Protein AF-A0A973ULF0-F1 (afdb_monomer_lite)

Structure (mmCIF, N/CA/C/O backbone):
data_AF-A0A973ULF0-F1
#
_entry.id   AF-A0A973ULF0-F1
#
loop_
_atom_site.group_PDB
_atom_site.id
_atom_site.type_symbol
_atom_site.label_atom_id
_atom_site.label_alt_id
_atom_site.label_comp_id
_atom_site.label_asym_id
_atom_site.label_entity_id
_atom_site.label_seq_id
_atom_site.pdbx_PDB_ins_code
_atom_site.Cartn_x
_atom_site.Cartn_y
_atom_site.Cartn_z
_atom_site.occupancy
_atom_site.B_iso_or_equiv
_atom_site.auth_seq_id
_atom_site.auth_comp_id
_atom_site.auth_asym_id
_atom_site.auth_atom_id
_atom_site.pdbx_PDB_model_num
ATOM 1 N N . MET A 1 1 ? 2.612 7.187 -10.525 1.00 82.06 1 MET A N 1
ATOM 2 C CA . MET A 1 1 ? 1.194 7.496 -10.672 1.00 82.06 1 MET A CA 1
ATOM 3 C C . MET A 1 1 ? 0.354 6.441 -9.969 1.00 82.06 1 MET A C 1
ATOM 5 O O . MET A 1 1 ? 0.691 5.256 -10.008 1.00 82.06 1 MET A O 1
ATOM 9 N N . ILE A 1 2 ? -0.745 6.860 -9.343 1.00 83.50 2 ILE A N 1
ATOM 10 C CA . ILE A 1 2 ? -1.805 5.938 -8.912 1.00 83.50 2 ILE A CA 1
ATOM 11 C C . ILE A 1 2 ? -2.524 5.431 -10.168 1.00 83.50 2 ILE A C 1
ATOM 13 O O . ILE A 1 2 ? -3.095 6.223 -10.914 1.00 83.50 2 ILE A O 1
ATOM 17 N N . VAL A 1 3 ? -2.454 4.125 -10.428 1.00 87.88 3 VAL A N 1
ATOM 18 C CA . VAL A 1 3 ? -3.041 3.495 -11.629 1.00 87.88 3 VAL A CA 1
ATOM 19 C C . VAL A 1 3 ? -4.362 2.791 -11.359 1.00 87.88 3 VAL A C 1
ATOM 21 O O . VAL A 1 3 ? -5.132 2.580 -12.290 1.00 87.88 3 VAL A O 1
ATOM 24 N N . ASP A 1 4 ? -4.629 2.430 -10.105 1.00 89.25 4 ASP A N 1
ATOM 25 C CA . ASP A 1 4 ? -5.895 1.828 -9.697 1.00 89.25 4 ASP A CA 1
ATOM 26 C C . ASP A 1 4 ? -6.187 2.167 -8.234 1.00 89.25 4 ASP A C 1
ATOM 28 O O . ASP A 1 4 ? -5.273 2.235 -7.410 1.00 89.25 4 ASP A O 1
ATOM 32 N N . CYS A 1 5 ? -7.460 2.363 -7.915 1.00 91.06 5 CYS A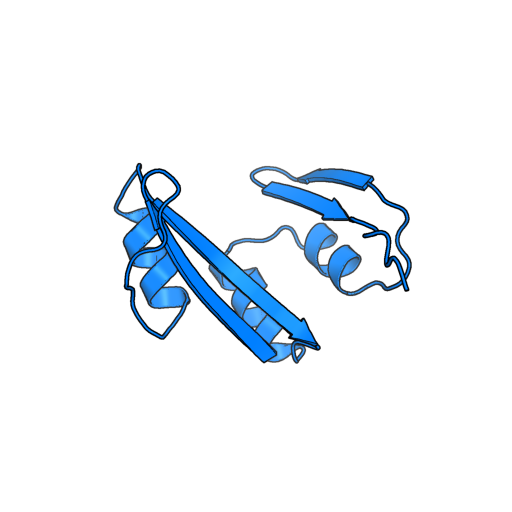 N 1
ATOM 33 C CA . CYS A 1 5 ? -7.956 2.487 -6.550 1.00 91.06 5 CYS A CA 1
ATOM 34 C C . CYS A 1 5 ? -9.367 1.910 -6.510 1.00 91.06 5 CYS A C 1
ATOM 36 O O . CYS A 1 5 ? -10.228 2.305 -7.303 1.00 91.06 5 CYS A O 1
ATOM 38 N N . ALA A 1 6 ? -9.607 0.948 -5.623 1.00 91.88 6 ALA A N 1
ATOM 39 C CA . ALA A 1 6 ? -10.923 0.346 -5.487 1.00 91.88 6 ALA A CA 1
ATOM 40 C C . ALA A 1 6 ? -11.179 -0.199 -4.088 1.00 91.88 6 ALA A C 1
ATOM 42 O O . ALA A 1 6 ? -10.268 -0.681 -3.418 1.00 91.88 6 ALA A O 1
ATOM 43 N N . ILE A 1 7 ? -12.449 -0.182 -3.694 1.00 93.75 7 ILE A N 1
ATOM 44 C CA . ILE A 1 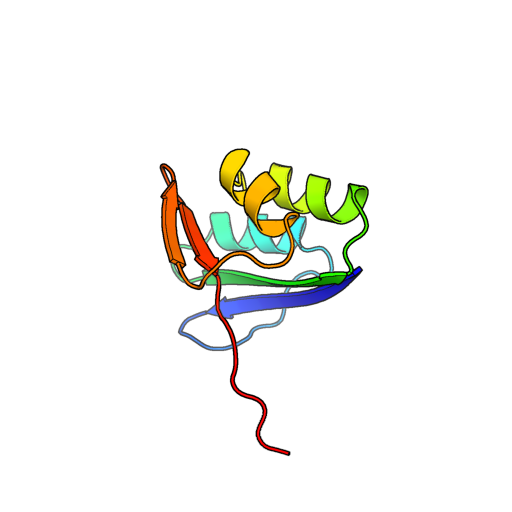7 ? -12.920 -0.847 -2.484 1.00 93.75 7 ILE A CA 1
ATOM 45 C C . ILE A 1 7 ? -13.288 -2.288 -2.839 1.00 93.75 7 ILE A C 1
ATOM 47 O O . ILE A 1 7 ? -13.912 -2.548 -3.871 1.00 93.75 7 ILE A O 1
ATOM 51 N N . TYR A 1 8 ? -12.905 -3.223 -1.980 1.00 93.50 8 TYR A N 1
ATOM 52 C CA . TYR A 1 8 ? -13.295 -4.622 -2.052 1.00 93.50 8 TYR A CA 1
ATOM 53 C C . TYR A 1 8 ? -14.104 -5.004 -0.821 1.00 93.50 8 TYR A C 1
ATOM 55 O O . TYR A 1 8 ? -13.713 -4.687 0.300 1.00 93.50 8 TYR A O 1
ATOM 63 N N . ARG A 1 9 ? -15.208 -5.721 -1.046 1.00 92.56 9 ARG A N 1
ATOM 64 C CA . ARG A 1 9 ? -16.095 -6.280 -0.015 1.00 92.56 9 ARG A CA 1
ATOM 65 C C . ARG A 1 9 ? -16.412 -7.719 -0.344 1.00 92.56 9 ARG A C 1
ATOM 67 O O . ARG A 1 9 ? -16.784 -8.008 -1.483 1.00 92.56 9 ARG A O 1
ATOM 74 N N . ASP A 1 10 ? -16.220 -8.625 0.608 1.00 89.94 10 ASP A N 1
ATOM 75 C CA . ASP A 1 10 ? -16.393 -10.070 0.389 1.00 89.94 10 ASP A CA 1
ATOM 76 C C . ASP A 1 10 ? -15.695 -10.573 -0.895 1.00 89.94 10 ASP A C 1
ATOM 78 O O . ASP A 1 10 ? -16.242 -11.357 -1.678 1.00 89.94 10 ASP A O 1
ATOM 82 N N . GLY A 1 11 ? -14.495 -10.048 -1.170 1.00 89.56 11 GLY A N 1
ATOM 83 C CA . GLY A 1 11 ? -13.704 -10.375 -2.361 1.00 89.56 11 GLY A CA 1
ATOM 84 C C . GLY A 1 11 ? -14.218 -9.790 -3.685 1.00 89.56 11 GLY A C 1
ATOM 85 O O . GLY A 1 11 ? -13.666 -10.108 -4.738 1.00 89.56 11 GLY A O 1
ATOM 86 N N . ARG A 1 12 ? -15.247 -8.936 -3.675 1.00 92.94 12 ARG A N 1
ATOM 87 C CA . ARG A 1 12 ? -15.783 -8.267 -4.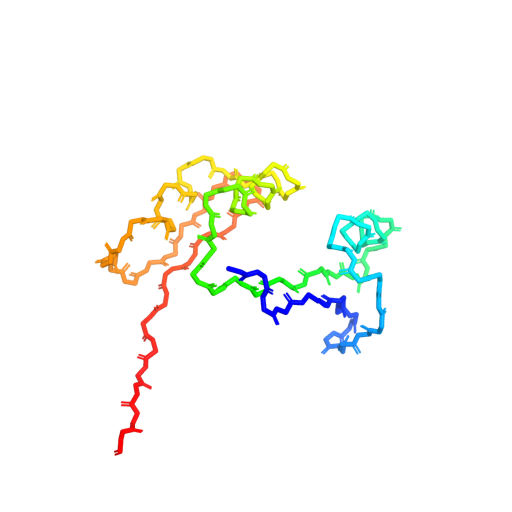870 1.00 92.94 12 ARG A CA 1
ATOM 88 C C . ARG A 1 12 ? -15.407 -6.795 -4.893 1.00 92.94 12 ARG A C 1
ATOM 90 O O . ARG A 1 12 ? -15.582 -6.095 -3.902 1.00 92.94 12 ARG A O 1
ATOM 97 N N . ARG A 1 13 ? -14.953 -6.326 -6.055 1.00 93.00 13 ARG A N 1
ATOM 98 C CA . ARG A 1 13 ? -14.721 -4.905 -6.321 1.00 93.00 13 ARG A CA 1
ATOM 99 C C . ARG A 1 13 ? -16.056 -4.157 -6.308 1.00 93.00 13 ARG A C 1
ATOM 101 O O . ARG A 1 13 ? -16.989 -4.569 -6.998 1.00 93.00 13 ARG A O 1
ATOM 108 N N . THR A 1 14 ? -16.137 -3.066 -5.557 1.00 90.44 14 THR A N 1
ATOM 109 C CA . THR A 1 14 ? -17.301 -2.174 -5.509 1.00 90.44 14 THR A CA 1
ATOM 110 C C . THR A 1 14 ? -16.940 -0.788 -6.025 1.00 90.44 14 THR A C 1
ATOM 112 O O . THR A 1 14 ? -15.767 -0.418 -6.091 1.00 90.44 14 THR A O 1
ATOM 115 N N . GLU A 1 15 ? -17.955 -0.006 -6.387 1.00 81.81 15 GLU A N 1
ATOM 116 C CA . GLU A 1 15 ? -17.758 1.424 -6.615 1.00 81.81 15 GLU A CA 1
ATOM 117 C C . GLU A 1 15 ? -17.374 2.114 -5.300 1.00 81.81 15 GLU A C 1
ATOM 119 O O . GLU A 1 15 ? -17.765 1.689 -4.209 1.00 81.81 15 GLU A O 1
ATOM 124 N N . GLY A 1 16 ? -16.570 3.164 -5.414 1.00 80.25 16 GLY A N 1
ATOM 125 C CA . GLY A 1 16 ? -16.086 3.957 -4.297 1.00 80.25 16 GLY A CA 1
ATOM 126 C C . GLY A 1 16 ? -15.686 5.353 -4.770 1.00 80.25 16 GLY A C 1
ATOM 127 O O . GLY A 1 16 ? -15.715 5.622 -5.976 1.00 80.25 16 GLY A O 1
ATOM 128 N N . PRO A 1 17 ? -15.339 6.250 -3.837 1.00 83.69 17 PRO A N 1
ATOM 129 C CA . PRO A 1 17 ? -14.843 7.575 -4.170 1.00 83.69 17 PRO A CA 1
ATOM 130 C C . PRO A 1 17 ? -13.635 7.506 -5.116 1.00 83.69 17 PRO A C 1
ATOM 132 O O . PRO A 1 17 ? -12.847 6.560 -5.042 1.00 83.69 17 PRO A O 1
ATOM 135 N N . PRO A 1 18 ? -13.471 8.503 -6.003 1.00 79.19 18 PRO A N 1
ATOM 136 C CA . PRO A 1 18 ? -12.324 8.562 -6.901 1.00 79.19 18 PRO A CA 1
ATOM 137 C C . PRO A 1 18 ? -11.021 8.901 -6.162 1.00 79.19 18 PRO A C 1
ATOM 139 O O . PRO A 1 18 ? -9.948 8.540 -6.639 1.00 79.19 18 PRO A O 1
ATOM 142 N N . ASP A 1 19 ? -11.107 9.596 -5.023 1.00 87.88 19 ASP A N 1
ATOM 143 C CA . ASP A 1 19 ? -9.966 9.845 -4.147 1.00 87.88 19 ASP A CA 1
ATOM 144 C C . ASP A 1 19 ? -9.789 8.680 -3.166 1.00 87.88 19 ASP A C 1
ATOM 146 O O . ASP A 1 19 ? -10.744 8.170 -2.575 1.00 87.88 19 ASP A O 1
ATOM 150 N N . PHE A 1 20 ? -8.547 8.229 -3.019 1.00 88.94 20 PHE A N 1
ATOM 151 C CA . PHE A 1 20 ? -8.252 7.057 -2.209 1.00 88.94 20 PHE A CA 1
ATOM 152 C C . PHE A 1 20 ? -8.314 7.333 -0.703 1.00 88.94 20 PHE A C 1
ATOM 154 O O . PHE A 1 20 ? -8.553 6.389 0.049 1.00 88.94 20 PHE A O 1
ATOM 161 N N . SER A 1 21 ? -8.111 8.580 -0.258 1.00 90.25 21 SER A N 1
ATOM 162 C CA . SER A 1 21 ? -8.241 8.953 1.154 1.00 90.25 21 SER A CA 1
ATOM 163 C C . SER A 1 21 ? -9.708 8.820 1.572 1.00 90.25 21 SER A C 1
ATOM 165 O O . SER A 1 21 ? -10.010 8.145 2.554 1.00 90.25 21 SER A O 1
ATOM 167 N N . ASP A 1 22 ? -10.636 9.316 0.743 1.00 91.44 22 ASP A N 1
ATOM 168 C CA . ASP A 1 22 ? -12.080 9.135 0.959 1.00 91.44 22 ASP A CA 1
ATOM 169 C C . ASP A 1 22 ? -12.474 7.644 0.970 1.00 91.44 22 ASP A C 1
ATOM 171 O O . ASP A 1 22 ? -13.282 7.196 1.789 1.00 91.44 22 ASP A O 1
ATOM 175 N N . ALA A 1 23 ? -11.904 6.843 0.060 1.00 91.62 23 ALA A N 1
ATOM 176 C CA . ALA A 1 23 ? -12.149 5.402 0.018 1.00 91.62 23 ALA A CA 1
ATOM 177 C C . ALA A 1 23 ? -11.627 4.682 1.275 1.00 91.62 23 ALA A C 1
ATOM 179 O O . ALA A 1 23 ? -12.283 3.759 1.773 1.00 91.62 23 ALA A O 1
ATOM 180 N N . LEU A 1 24 ? -10.468 5.103 1.790 1.00 91.38 24 LEU A N 1
ATOM 181 C CA . LEU A 1 24 ? -9.855 4.560 2.999 1.00 91.38 24 LEU A CA 1
ATOM 182 C C . LEU A 1 24 ? -10.705 4.869 4.230 1.00 91.38 24 LEU A C 1
ATOM 184 O O . LEU A 1 24 ? -11.000 3.960 5.008 1.00 91.38 24 LEU A O 1
ATOM 188 N N . ASP A 1 25 ? -11.173 6.107 4.363 1.00 91.62 25 ASP A N 1
ATOM 189 C CA . ASP A 1 25 ? -12.050 6.516 5.460 1.00 91.62 25 ASP A CA 1
ATOM 190 C C . ASP A 1 25 ? -13.385 5.765 5.442 1.00 91.62 25 ASP A C 1
ATOM 192 O O . ASP A 1 25 ? -13.855 5.311 6.487 1.00 91.62 25 ASP A O 1
ATOM 196 N N . LEU A 1 26 ? -13.969 5.524 4.263 1.00 89.50 26 LEU A N 1
ATOM 197 C CA . LEU A 1 26 ? -15.173 4.693 4.146 1.00 89.50 26 LEU A CA 1
ATOM 198 C C . LEU A 1 26 ? -14.956 3.242 4.589 1.00 89.50 26 LEU A C 1
ATOM 200 O O . LEU A 1 26 ? -15.882 2.644 5.147 1.00 89.50 26 LEU A O 1
ATOM 204 N N . CYS A 1 27 ? -13.776 2.672 4.327 1.00 90.38 27 CYS A N 1
ATOM 205 C CA . CYS A 1 27 ? -13.436 1.317 4.767 1.00 90.38 27 CYS A CA 1
ATOM 206 C C . CYS A 1 27 ? -13.152 1.266 6.270 1.00 90.38 27 CYS A C 1
ATOM 208 O O . CYS A 1 27 ? -13.568 0.323 6.925 1.00 90.38 27 CYS A O 1
ATOM 210 N N . ARG A 1 28 ? -12.538 2.302 6.857 1.00 89.69 28 ARG A N 1
ATOM 211 C CA . ARG A 1 28 ? -12.320 2.388 8.316 1.00 89.69 28 ARG A CA 1
ATOM 212 C C . ARG A 1 28 ? -13.619 2.354 9.129 1.00 89.69 28 ARG A C 1
ATOM 214 O O . ARG A 1 28 ? -13.592 2.002 10.302 1.00 89.69 28 ARG A O 1
ATOM 221 N N . LEU A 1 29 ? -14.746 2.727 8.521 1.00 89.38 29 LEU A N 1
ATOM 222 C CA . LEU A 1 29 ? -16.071 2.687 9.149 1.00 89.38 29 LEU A CA 1
ATOM 223 C C . LEU A 1 29 ? -16.762 1.314 9.052 1.00 89.38 29 LEU A C 1
ATOM 225 O O . LEU A 1 29 ? -17.863 1.167 9.583 1.00 89.38 29 LEU A O 1
ATOM 229 N N . GLN A 1 30 ? -16.194 0.350 8.319 1.00 86.00 30 GLN A N 1
ATOM 230 C CA . GLN A 1 30 ? -16.873 -0.887 7.928 1.00 86.00 30 GLN A CA 1
ATOM 231 C C . GLN A 1 30 ? -15.925 -2.087 8.006 1.00 86.00 30 GLN A C 1
ATOM 233 O O . GLN A 1 30 ? -14.938 -2.158 7.283 1.00 86.00 30 GLN A O 1
ATOM 238 N N . ASP A 1 31 ? -16.256 -3.067 8.844 1.00 84.44 31 ASP A N 1
ATOM 239 C CA . ASP A 1 31 ? -15.364 -4.200 9.136 1.00 84.44 31 ASP A CA 1
ATOM 240 C C . ASP A 1 31 ? -15.244 -5.229 7.987 1.00 84.44 31 ASP A C 1
ATOM 242 O O . ASP A 1 31 ? -14.427 -6.146 8.053 1.00 84.44 31 ASP A O 1
ATOM 246 N N . ASP A 1 32 ? -16.057 -5.106 6.932 1.00 89.56 32 ASP A N 1
ATOM 247 C CA . ASP A 1 32 ? -16.158 -6.038 5.799 1.00 89.56 32 ASP A CA 1
ATOM 248 C C . ASP A 1 32 ? -15.498 -5.522 4.504 1.00 89.56 32 ASP A C 1
ATOM 250 O O . ASP A 1 32 ? -15.705 -6.094 3.427 1.00 89.56 32 ASP A O 1
ATOM 254 N N . ALA A 1 33 ? -14.717 -4.439 4.583 1.00 92.06 33 ALA A N 1
ATOM 255 C CA . ALA A 1 33 ? -14.168 -3.753 3.417 1.00 92.06 33 ALA A CA 1
ATOM 256 C C . ALA A 1 33 ? -12.668 -3.442 3.529 1.00 92.06 33 ALA A C 1
ATOM 258 O O . ALA A 1 33 ? -12.149 -3.152 4.604 1.00 92.06 33 ALA A O 1
ATOM 259 N N . PHE A 1 34 ? -11.974 -3.426 2.389 1.00 91.81 34 PHE A N 1
ATOM 260 C CA . PHE A 1 34 ? -10.614 -2.889 2.289 1.00 91.81 34 PHE A CA 1
ATOM 261 C C . PHE A 1 34 ? -10.409 -2.108 0.989 1.00 91.81 34 PHE A C 1
ATOM 263 O O . PHE A 1 34 ? -11.082 -2.357 -0.014 1.00 91.81 34 PHE A O 1
ATOM 270 N N . VAL A 1 35 ? -9.447 -1.184 0.990 1.00 92.88 35 VAL A N 1
ATOM 271 C CA . VAL A 1 35 ? -9.010 -0.470 -0.217 1.00 92.88 35 VAL A CA 1
ATOM 272 C C . VAL A 1 35 ? -7.810 -1.179 -0.828 1.00 92.88 35 VAL A C 1
ATOM 274 O O . VAL A 1 35 ? -6.850 -1.509 -0.134 1.00 92.88 35 VAL A O 1
ATOM 277 N N . TRP A 1 36 ? -7.844 -1.373 -2.141 1.00 91.81 36 TRP A N 1
ATOM 278 C CA . TRP A 1 36 ? -6.700 -1.800 -2.936 1.00 91.81 36 TRP A CA 1
ATOM 279 C C . TRP A 1 36 ? -6.207 -0.634 -3.791 1.00 91.81 36 TRP A C 1
ATOM 281 O O . TRP A 1 36 ? -6.965 -0.111 -4.612 1.00 91.81 36 TRP A O 1
ATOM 291 N N . ILE A 1 37 ? -4.937 -0.256 -3.629 1.00 91.38 37 ILE A N 1
ATOM 292 C CA . ILE A 1 37 ? -4.286 0.796 -4.421 1.00 91.38 37 ILE A CA 1
ATOM 293 C C . ILE A 1 37 ? -3.173 0.191 -5.271 1.00 91.38 37 ILE A C 1
ATOM 295 O O . ILE A 1 37 ? -2.312 -0.536 -4.777 1.00 91.38 37 ILE A O 1
ATOM 299 N N . GLY A 1 38 ? -3.177 0.527 -6.559 1.00 90.75 38 GLY A N 1
ATOM 300 C CA . GLY A 1 38 ? -2.096 0.242 -7.491 1.00 90.75 38 GLY A CA 1
ATOM 301 C C . GLY A 1 38 ? -1.231 1.478 -7.719 1.00 90.75 38 GLY A C 1
ATOM 302 O O . GLY A 1 38 ? -1.723 2.503 -8.192 1.00 90.75 38 GLY A O 1
ATOM 303 N N . LEU A 1 39 ? 0.067 1.364 -7.441 1.00 89.56 39 LEU A N 1
ATOM 304 C CA . LEU A 1 39 ? 1.068 2.383 -7.754 1.00 89.56 39 LEU A CA 1
ATOM 305 C C . LEU A 1 39 ? 1.978 1.881 -8.875 1.00 89.56 39 LEU A C 1
ATOM 307 O O . LEU A 1 39 ? 2.557 0.801 -8.771 1.00 89.56 39 LEU A O 1
ATOM 311 N N . TYR A 1 40 ? 2.131 2.676 -9.930 1.00 89.81 40 TYR A N 1
ATOM 312 C CA . TYR A 1 40 ? 3.088 2.417 -11.003 1.00 89.81 40 TYR A CA 1
ATOM 313 C C . TYR A 1 40 ? 3.940 3.657 -11.220 1.00 89.81 40 TYR A C 1
ATOM 315 O O . TYR A 1 40 ? 3.396 4.726 -11.497 1.00 89.81 40 TYR A O 1
ATOM 323 N N . GLU A 1 41 ? 5.253 3.524 -11.032 1.00 87.06 41 GLU A N 1
ATOM 324 C CA . GLU A 1 41 ? 6.210 4.640 -11.078 1.00 87.06 41 GLU A CA 1
ATOM 325 C C . GLU A 1 41 ? 5.670 5.899 -10.348 1.00 87.06 41 GLU A C 1
ATOM 327 O O . GLU A 1 41 ? 5.456 6.948 -10.965 1.00 87.06 41 GLU A O 1
ATOM 332 N N . PRO A 1 42 ? 5.297 5.793 -9.051 1.00 86.81 42 PRO A N 1
ATOM 333 C CA . PRO A 1 42 ? 4.836 6.929 -8.254 1.00 86.81 42 PRO A CA 1
ATOM 334 C C . PRO A 1 42 ? 5.893 8.019 -8.169 1.00 86.81 42 PRO A C 1
ATOM 336 O O . PRO A 1 42 ? 7.081 7.750 -8.011 1.00 86.81 42 PRO A O 1
ATOM 339 N N . THR A 1 43 ? 5.435 9.265 -8.260 1.00 87.44 43 THR A N 1
ATOM 340 C CA . THR A 1 43 ? 6.251 10.394 -7.815 1.00 87.44 43 THR A CA 1
ATOM 341 C C . THR A 1 43 ? 6.448 10.292 -6.304 1.00 87.44 43 THR A C 1
ATOM 343 O O . THR A 1 43 ? 5.596 9.745 -5.604 1.00 87.44 43 THR A O 1
ATOM 346 N N . GLU A 1 44 ? 7.539 10.862 -5.792 1.00 84.81 44 GLU A N 1
ATOM 347 C CA . GLU A 1 44 ? 7.829 10.906 -4.350 1.00 84.81 44 GLU A CA 1
ATOM 348 C C . GLU A 1 44 ? 6.626 11.438 -3.554 1.00 84.81 44 GLU A C 1
ATOM 350 O O . GLU A 1 44 ? 6.149 10.782 -2.641 1.00 84.81 44 GLU A O 1
ATOM 355 N N . LYS A 1 45 ? 6.006 12.529 -4.025 1.00 87.38 45 LYS A N 1
ATOM 356 C CA . LYS A 1 45 ? 4.812 13.118 -3.398 1.00 87.38 45 LYS A CA 1
ATOM 357 C C . LYS A 1 45 ? 3.598 12.186 -3.346 1.00 87.38 45 LYS A C 1
ATOM 359 O O . LYS A 1 45 ? 2.851 12.214 -2.375 1.00 87.38 45 LYS A O 1
ATOM 364 N N . GLU A 1 46 ? 3.349 11.414 -4.405 1.00 86.56 46 GLU A N 1
ATOM 365 C CA . GLU A 1 46 ? 2.248 10.439 -4.414 1.00 86.56 46 GLU A CA 1
ATOM 366 C C . GLU A 1 46 ? 2.525 9.307 -3.423 1.00 86.56 46 GLU A C 1
ATOM 368 O O . GLU A 1 46 ? 1.617 8.874 -2.715 1.00 86.56 46 GLU A O 1
ATOM 373 N N . PHE A 1 47 ? 3.775 8.842 -3.370 1.00 87.62 47 PHE A N 1
ATOM 374 C CA . PHE A 1 47 ? 4.192 7.779 -2.464 1.00 87.62 47 PHE A CA 1
ATOM 375 C C . PHE A 1 47 ? 4.144 8.225 -0.997 1.00 87.62 47 PHE A C 1
ATOM 377 O O . PHE A 1 47 ? 3.660 7.478 -0.145 1.00 87.62 47 PHE A O 1
ATOM 384 N N . ASP A 1 48 ? 4.572 9.457 -0.712 1.00 88.38 48 ASP A N 1
ATOM 385 C CA . ASP A 1 48 ? 4.507 10.072 0.616 1.00 88.38 48 ASP A CA 1
ATOM 386 C C . ASP A 1 48 ? 3.059 10.188 1.098 1.00 88.38 48 ASP A C 1
ATOM 388 O O . ASP A 1 48 ? 2.754 9.782 2.219 1.00 88.38 48 ASP A O 1
ATOM 392 N N . LYS A 1 49 ? 2.142 10.648 0.230 1.00 89.31 49 LYS A N 1
ATOM 393 C CA . LYS A 1 49 ? 0.712 10.728 0.569 1.00 89.31 49 LYS A CA 1
ATOM 394 C C . LYS A 1 49 ? 0.158 9.350 0.947 1.00 89.31 49 LYS A C 1
ATOM 396 O O . LYS A 1 49 ? -0.544 9.224 1.942 1.00 89.31 49 LYS A O 1
ATOM 401 N N . VAL A 1 50 ? 0.479 8.305 0.178 1.00 89.62 50 VAL A N 1
ATOM 402 C CA . VAL A 1 50 ? 0.042 6.931 0.492 1.00 89.62 50 VAL A CA 1
ATOM 403 C C . VAL A 1 50 ? 0.654 6.440 1.803 1.00 89.62 50 VAL A C 1
ATOM 405 O O . VAL A 1 50 ? -0.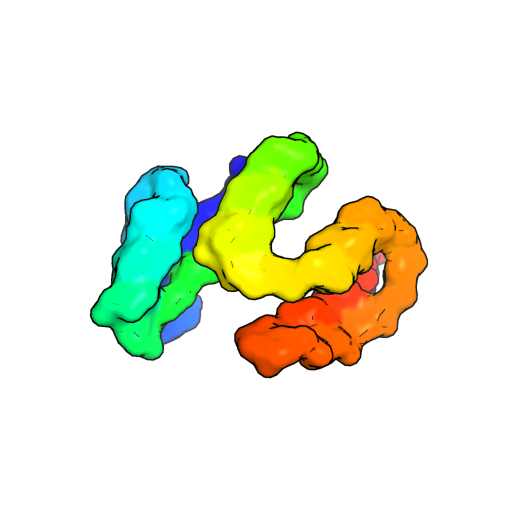040 5.832 2.610 1.00 89.62 50 VAL A O 1
ATOM 408 N N . THR A 1 51 ? 1.933 6.723 2.032 1.00 88.88 51 THR A N 1
ATOM 409 C CA . THR A 1 51 ? 2.635 6.345 3.263 1.00 88.88 51 THR A CA 1
ATOM 410 C C . THR A 1 51 ? 1.962 6.933 4.500 1.00 88.88 51 THR A C 1
ATOM 412 O O . THR A 1 51 ? 1.711 6.202 5.457 1.00 88.88 51 THR A O 1
ATOM 415 N N . GLU A 1 52 ? 1.648 8.229 4.465 1.00 90.62 52 GLU A N 1
ATOM 416 C CA . GLU A 1 52 ? 1.008 8.946 5.570 1.00 90.62 52 GLU A CA 1
ATOM 417 C C . GLU A 1 52 ? -0.415 8.434 5.827 1.00 90.62 52 GLU A C 1
ATOM 419 O O . GLU A 1 52 ? -0.752 8.074 6.953 1.00 90.62 52 GLU A O 1
ATOM 424 N N .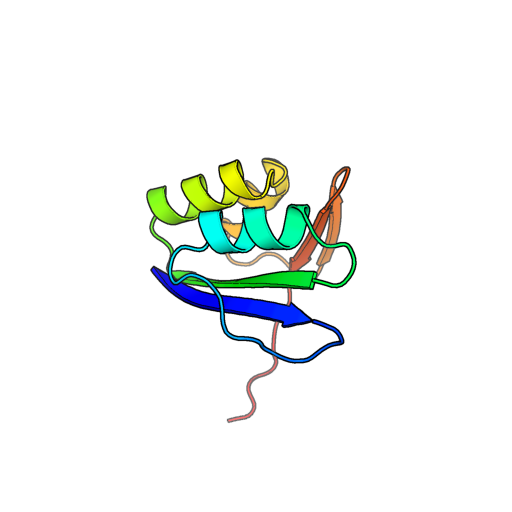 GLU A 1 53 ? -1.231 8.330 4.777 1.00 90.62 53 GLU A N 1
ATOM 425 C CA . GLU A 1 53 ? -2.647 7.955 4.886 1.00 90.62 53 GLU A CA 1
ATOM 426 C C . GLU A 1 53 ? -2.842 6.512 5.367 1.00 90.62 53 GLU A C 1
ATOM 428 O O . GLU A 1 53 ? -3.731 6.238 6.178 1.00 90.62 53 GLU A O 1
ATOM 433 N N . PHE A 1 54 ? -2.002 5.585 4.895 1.00 88.69 54 PHE A N 1
ATOM 434 C CA . PHE A 1 54 ? -2.064 4.167 5.262 1.00 88.69 54 PHE A CA 1
ATOM 435 C C . PHE A 1 54 ? -1.255 3.824 6.515 1.00 88.69 54 PHE A C 1
ATOM 437 O O . PHE A 1 54 ? -1.327 2.684 6.969 1.00 88.69 54 PHE A O 1
ATOM 444 N N . GLY A 1 55 ? -0.499 4.774 7.075 1.00 88.50 55 GLY A N 1
ATOM 445 C CA . GLY A 1 55 ? 0.343 4.535 8.248 1.00 88.50 55 GLY A CA 1
ATOM 446 C C . GLY A 1 55 ? 1.457 3.517 7.993 1.00 88.50 55 GLY A C 1
ATOM 447 O O . GLY A 1 55 ? 1.787 2.733 8.878 1.00 88.50 55 GLY A O 1
ATOM 448 N N . LEU A 1 56 ? 2.021 3.486 6.780 1.00 88.88 56 LEU A N 1
ATOM 449 C CA . LEU A 1 56 ? 3.034 2.490 6.424 1.00 88.88 56 LEU A CA 1
ATOM 450 C C . LEU A 1 56 ? 4.316 2.695 7.236 1.00 88.88 56 LEU A C 1
ATOM 452 O O . LEU A 1 56 ? 4.810 3.814 7.389 1.00 88.88 56 LEU A O 1
ATOM 456 N N . HIS A 1 57 ? 4.906 1.593 7.698 1.00 88.12 57 HIS A N 1
ATOM 457 C CA . HIS A 1 57 ? 6.152 1.652 8.450 1.00 88.12 57 HIS A CA 1
ATOM 458 C C . HIS A 1 57 ? 7.285 2.266 7.590 1.00 88.12 57 HIS A C 1
ATOM 460 O O . HIS A 1 57 ? 7.504 1.808 6.463 1.00 88.12 57 HIS A O 1
ATOM 466 N N . PRO A 1 58 ? 8.079 3.232 8.100 1.00 85.44 58 PRO A N 1
ATOM 467 C CA . PRO A 1 58 ? 9.100 3.930 7.305 1.00 85.44 58 PRO A CA 1
ATOM 468 C C . PRO A 1 58 ? 10.127 3.007 6.631 1.00 85.44 58 PRO A C 1
ATOM 470 O O . PRO A 1 58 ? 10.558 3.260 5.509 1.00 85.44 58 PRO A O 1
ATOM 473 N N . LEU A 1 59 ? 10.497 1.899 7.284 1.00 86.19 59 LEU A N 1
ATOM 474 C CA . LEU A 1 59 ? 11.401 0.904 6.689 1.00 86.19 59 LEU A CA 1
ATOM 475 C C . LEU A 1 59 ? 10.765 0.139 5.516 1.00 86.19 59 LEU A C 1
ATOM 477 O O . LEU A 1 59 ? 11.468 -0.192 4.566 1.00 86.19 59 LEU A O 1
ATOM 481 N N . ALA 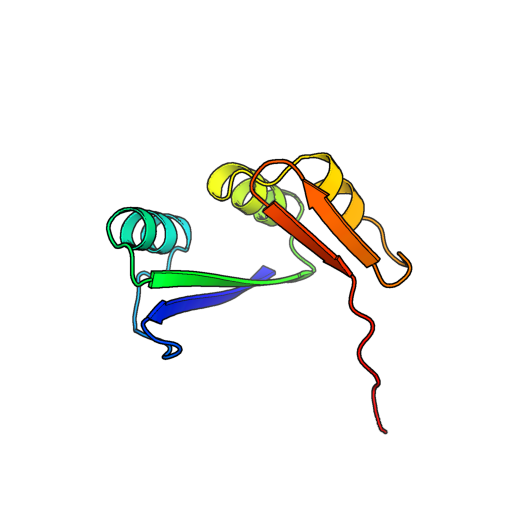A 1 60 ? 9.451 -0.109 5.551 1.00 85.06 60 ALA A N 1
ATOM 482 C CA . ALA A 1 60 ? 8.744 -0.754 4.444 1.00 85.06 60 ALA A CA 1
ATOM 483 C C . ALA A 1 60 ? 8.720 0.158 3.207 1.00 85.06 60 ALA A C 1
ATOM 485 O O . ALA A 1 60 ? 8.894 -0.301 2.080 1.00 85.06 60 ALA A O 1
ATOM 486 N N . VAL A 1 61 ? 8.559 1.465 3.430 1.00 84.25 61 VAL A N 1
ATOM 487 C CA . VAL A 1 61 ? 8.623 2.514 2.400 1.00 84.25 61 VAL A CA 1
ATOM 488 C C . VAL A 1 61 ? 10.010 2.584 1.774 1.00 84.25 61 VAL A C 1
ATOM 490 O O . VAL A 1 61 ? 10.145 2.528 0.552 1.00 84.25 61 VAL A O 1
ATOM 493 N N . GLU A 1 62 ? 11.052 2.640 2.604 1.00 83.50 62 GLU A N 1
ATOM 494 C CA . GLU A 1 62 ? 12.437 2.643 2.136 1.00 83.50 62 GLU A CA 1
ATOM 495 C C . GLU A 1 62 ? 12.745 1.397 1.287 1.00 83.50 62 GLU A C 1
ATOM 497 O O . GLU A 1 62 ? 13.372 1.497 0.229 1.00 83.50 62 GLU A O 1
ATOM 502 N N . ASP A 1 63 ? 12.274 0.224 1.711 1.00 84.06 63 ASP A N 1
ATOM 503 C CA . ASP A 1 63 ? 12.473 -1.021 0.972 1.00 84.06 63 ASP A CA 1
ATOM 504 C C . ASP A 1 63 ? 11.649 -1.109 -0.318 1.00 84.06 63 ASP A C 1
ATOM 506 O O . ASP A 1 63 ? 12.127 -1.702 -1.287 1.00 84.06 63 ASP A O 1
ATOM 510 N N . ALA A 1 64 ? 10.464 -0.496 -0.372 1.00 82.44 64 ALA A N 1
ATOM 511 C CA . ALA A 1 64 ? 9.665 -0.388 -1.593 1.00 82.44 64 ALA A CA 1
ATOM 512 C C . ALA A 1 64 ? 10.324 0.522 -2.647 1.00 82.44 64 ALA A C 1
ATOM 514 O O . ALA A 1 64 ? 10.248 0.236 -3.844 1.00 82.44 64 ALA A O 1
ATOM 515 N N . LEU A 1 65 ? 11.002 1.590 -2.211 1.00 79.69 65 LEU A N 1
ATOM 516 C CA . LEU A 1 65 ? 11.737 2.513 -3.087 1.00 79.69 65 LEU A CA 1
ATOM 517 C C . LEU A 1 65 ? 13.086 1.938 -3.558 1.00 79.69 65 LEU A C 1
ATOM 519 O O . LEU A 1 65 ? 13.619 2.348 -4.593 1.00 79.69 65 LEU A O 1
ATOM 523 N N . LYS A 1 66 ? 13.648 0.965 -2.831 1.00 80.00 66 LYS A N 1
ATOM 524 C CA . LYS A 1 66 ? 14.888 0.278 -3.215 1.00 80.00 66 LYS A CA 1
ATOM 525 C C . LYS A 1 66 ? 14.630 -0.803 -4.265 1.00 80.00 66 LYS A C 1
ATOM 527 O O . LYS A 1 66 ? 14.092 -1.875 -3.993 1.00 80.00 66 LYS A O 1
ATOM 532 N N . ALA A 1 67 ? 15.133 -0.575 -5.474 1.00 67.12 67 ALA A N 1
ATOM 533 C CA . ALA A 1 67 ? 15.141 -1.590 -6.522 1.00 67.12 67 ALA A CA 1
ATOM 534 C C . ALA A 1 67 ? 15.956 -2.849 -6.128 1.00 67.12 67 ALA A C 1
ATOM 536 O O . ALA A 1 67 ? 16.874 -2.808 -5.313 1.00 67.12 67 ALA A O 1
ATOM 537 N N . HIS A 1 68 ? 15.653 -3.980 -6.777 1.00 71.50 68 HIS A N 1
ATOM 538 C CA . HIS A 1 68 ? 16.416 -5.244 -6.709 1.00 71.50 68 HIS A CA 1
ATOM 539 C C . HIS A 1 68 ? 16.471 -5.989 -5.364 1.00 71.50 68 HIS A C 1
ATOM 541 O O . HIS A 1 68 ? 17.282 -6.905 -5.214 1.00 71.50 68 HIS A O 1
ATOM 547 N N . GLN A 1 69 ? 15.558 -5.710 -4.433 1.00 80.00 69 GLN A N 1
ATOM 548 C CA . GLN A 1 69 ? 15.358 -6.580 -3.271 1.00 80.00 69 GLN A CA 1
ATOM 549 C C . GLN A 1 69 ? 15.083 -8.037 -3.705 1.00 80.00 69 GLN A C 1
ATOM 551 O O . GLN A 1 69 ? 14.411 -8.300 -4.716 1.00 80.00 69 GLN A O 1
ATOM 556 N N . ARG A 1 70 ? 15.633 -8.997 -2.948 1.00 89.75 70 ARG A N 1
ATOM 557 C CA . ARG A 1 70 ? 15.291 -10.424 -3.090 1.00 89.75 70 ARG A CA 1
ATOM 558 C C . ARG A 1 70 ? 13.845 -10.640 -2.620 1.00 89.75 70 ARG A C 1
ATOM 560 O O . ARG A 1 70 ? 13.417 -9.916 -1.723 1.00 89.75 70 ARG A O 1
ATOM 567 N N . PRO A 1 71 ? 13.104 -11.617 -3.182 1.00 93.00 71 PRO A N 1
ATOM 568 C CA . PRO A 1 71 ? 11.789 -11.973 -2.662 1.00 93.00 71 PRO A CA 1
ATOM 569 C C . PRO A 1 71 ? 11.838 -12.230 -1.157 1.00 93.00 71 PRO A C 1
ATOM 571 O O . PRO A 1 71 ? 12.700 -12.980 -0.690 1.00 93.00 71 PRO A O 1
ATOM 574 N N . LYS A 1 72 ? 10.933 -11.591 -0.419 1.00 92.19 72 LYS A N 1
ATOM 575 C CA . LYS A 1 72 ? 10.865 -11.655 1.043 1.00 92.19 72 LYS A CA 1
ATOM 576 C C . LYS A 1 72 ? 9.461 -11.323 1.537 1.00 92.19 72 LYS A C 1
ATOM 578 O O . LYS A 1 72 ? 8.685 -10.699 0.813 1.00 92.19 72 LYS A O 1
ATOM 583 N N . LEU A 1 73 ? 9.174 -11.747 2.762 1.00 93.81 73 LEU A N 1
ATOM 584 C CA . LEU A 1 73 ? 8.011 -11.349 3.545 1.00 93.81 73 LEU A CA 1
ATOM 585 C C . LEU A 1 73 ? 8.520 -10.870 4.902 1.00 93.81 73 LEU A C 1
ATOM 587 O O . LEU A 1 73 ? 9.235 -11.607 5.582 1.00 93.81 73 LEU A O 1
ATOM 591 N N . GLU A 1 74 ? 8.157 -9.654 5.272 1.00 91.25 74 GLU A N 1
ATOM 592 C CA . GLU A 1 74 ? 8.527 -9.023 6.534 1.00 91.25 74 GLU A CA 1
ATOM 593 C C . GLU A 1 74 ? 7.269 -8.527 7.244 1.00 91.25 74 GLU A C 1
ATOM 595 O O . GLU A 1 74 ? 6.289 -8.128 6.612 1.00 91.25 74 GLU A O 1
ATOM 600 N N . VAL A 1 75 ? 7.299 -8.598 8.572 1.00 91.81 75 VAL A N 1
ATOM 601 C CA . VAL A 1 75 ? 6.229 -8.127 9.450 1.00 91.81 75 VAL A CA 1
ATOM 602 C C . VAL A 1 75 ? 6.727 -6.850 10.112 1.00 91.81 75 VAL A C 1
ATOM 604 O O . VAL A 1 75 ? 7.776 -6.877 10.759 1.00 91.81 75 VAL A O 1
ATOM 607 N N . TYR A 1 76 ? 5.983 -5.762 9.957 1.00 86.50 76 TYR A N 1
ATOM 608 C CA . TYR A 1 76 ? 6.245 -4.487 10.616 1.00 86.50 76 TYR A CA 1
ATOM 609 C C . TYR A 1 76 ? 5.029 -4.122 11.443 1.00 86.50 76 TYR A C 1
ATOM 611 O O . TYR A 1 76 ? 4.010 -3.829 10.844 1.00 86.50 76 TYR A O 1
ATOM 619 N N . ASP A 1 77 ? 5.130 -4.117 12.770 1.00 85.12 77 ASP A N 1
ATOM 620 C CA . ASP A 1 77 ? 4.048 -3.732 13.686 1.00 85.12 77 ASP A CA 1
ATOM 621 C C . ASP A 1 77 ? 2.652 -4.247 13.259 1.00 85.12 77 ASP A C 1
ATOM 623 O O . ASP A 1 77 ? 2.312 -5.403 13.521 1.00 85.12 77 ASP A O 1
ATOM 627 N N . ASP A 1 78 ? 1.862 -3.411 12.584 1.00 85.44 78 ASP A N 1
ATOM 628 C CA . ASP A 1 78 ? 0.495 -3.635 12.102 1.00 85.44 78 ASP A CA 1
ATOM 629 C C . ASP A 1 78 ? 0.368 -3.924 10.587 1.00 85.44 78 ASP A C 1
ATOM 631 O O . ASP A 1 78 ? -0.738 -4.050 10.061 1.00 85.44 78 ASP A O 1
ATOM 635 N N . SER A 1 79 ? 1.482 -4.078 9.873 1.00 88.00 79 SER A N 1
ATOM 636 C CA . SER A 1 79 ? 1.547 -4.245 8.421 1.00 88.00 79 SER A CA 1
ATOM 637 C C . SER A 1 79 ? 2.454 -5.403 7.979 1.00 88.00 79 SER A C 1
ATOM 639 O O . SER A 1 79 ? 3.382 -5.841 8.665 1.00 88.00 79 SER A O 1
ATOM 641 N N . LEU A 1 80 ? 2.171 -5.926 6.785 1.00 91.44 80 LEU A N 1
ATOM 642 C CA . LEU A 1 80 ? 2.990 -6.927 6.106 1.00 91.44 80 LEU A CA 1
ATOM 643 C C . LEU A 1 80 ? 3.603 -6.310 4.854 1.00 91.44 80 LEU A C 1
ATOM 645 O O . LEU A 1 80 ? 2.893 -5.738 4.028 1.00 91.44 80 LEU A O 1
ATOM 649 N N . PHE A 1 81 ? 4.907 -6.494 4.678 1.00 90.38 81 PHE A N 1
ATOM 650 C CA . PHE A 1 81 ? 5.623 -6.088 3.476 1.00 90.38 81 PHE A CA 1
ATOM 651 C C . PHE A 1 81 ? 6.094 -7.312 2.702 1.00 90.38 81 PHE A C 1
ATOM 653 O O . PHE A 1 81 ? 6.713 -8.221 3.258 1.00 90.38 81 PHE A O 1
ATOM 660 N N . MET A 1 82 ? 5.824 -7.336 1.399 1.00 92.00 82 MET A N 1
ATOM 661 C CA . MET A 1 82 ? 6.188 -8.453 0.538 1.00 92.00 82 MET A CA 1
ATOM 662 C C . MET A 1 82 ? 6.847 -7.965 -0.746 1.00 92.00 82 MET A C 1
ATOM 664 O O . MET A 1 82 ? 6.313 -7.116 -1.455 1.00 92.00 82 MET A O 1
ATOM 668 N N . VAL A 1 83 ? 7.976 -8.584 -1.091 1.00 91.38 83 VAL A N 1
ATOM 669 C CA . VAL A 1 83 ? 8.612 -8.431 -2.402 1.00 91.38 83 VAL A CA 1
ATOM 670 C C . VAL A 1 83 ? 8.345 -9.688 -3.216 1.00 91.38 83 VAL A C 1
ATOM 672 O O . VAL A 1 83 ? 8.778 -10.782 -2.850 1.00 91.38 83 VAL A O 1
ATOM 675 N N . LEU A 1 84 ? 7.669 -9.526 -4.351 1.00 91.44 84 LEU A N 1
ATOM 676 C CA . LEU A 1 84 ? 7.399 -10.595 -5.309 1.00 91.44 84 LEU A CA 1
ATOM 677 C C . LEU A 1 84 ? 8.232 -10.403 -6.580 1.00 91.44 84 LEU A C 1
ATOM 679 O O . LEU A 1 84 ? 8.482 -9.284 -7.028 1.00 91.44 84 LEU A O 1
ATOM 683 N N . LYS A 1 85 ? 8.660 -11.515 -7.181 1.00 89.69 85 LYS A N 1
ATOM 684 C CA . LYS A 1 85 ? 9.280 -11.547 -8.511 1.00 89.69 85 LYS A CA 1
ATOM 685 C C . LYS A 1 85 ? 8.391 -12.402 -9.414 1.00 89.69 85 LYS A C 1
ATOM 687 O O . LYS A 1 85 ? 8.481 -13.627 -9.337 1.00 89.69 85 LYS A O 1
ATOM 692 N N . PRO A 1 86 ? 7.491 -11.791 -10.201 1.00 89.38 86 PRO A N 1
ATOM 693 C CA . PRO A 1 86 ? 6.662 -12.546 -11.126 1.00 89.38 86 PRO A CA 1
ATOM 694 C C . PRO A 1 86 ? 7.530 -13.155 -12.233 1.00 89.38 86 PRO A C 1
ATOM 696 O O . PRO A 1 86 ? 8.508 -12.551 -12.674 1.00 89.38 86 PRO A O 1
ATOM 699 N N . VAL A 1 87 ? 7.167 -14.357 -12.680 1.00 91.38 87 VAL A N 1
ATOM 700 C CA . VAL A 1 87 ? 7.760 -14.979 -13.869 1.00 91.38 87 VAL A CA 1
ATOM 701 C C . VAL A 1 87 ? 7.001 -14.468 -15.088 1.00 91.38 87 VAL A C 1
ATOM 703 O O . VAL A 1 87 ? 5.786 -14.639 -15.170 1.00 91.38 87 VAL A O 1
ATOM 706 N N . GLY A 1 88 ? 7.712 -13.838 -16.020 1.00 88.81 88 GLY A N 1
ATOM 707 C CA . GLY A 1 88 ? 7.199 -13.578 -17.361 1.00 88.81 88 GLY A CA 1
ATOM 708 C C . GLY A 1 88 ? 7.440 -14.804 -18.233 1.00 88.81 88 GLY A C 1
ATOM 709 O O . GLY A 1 88 ? 8.569 -15.285 -18.306 1.00 88.81 88 GLY A O 1
ATOM 710 N N . TYR A 1 89 ? 6.387 -15.317 -18.859 1.00 83.94 89 TYR A N 1
ATOM 711 C CA . TYR A 1 89 ? 6.519 -16.249 -19.972 1.00 83.94 89 TYR A CA 1
ATOM 712 C C . TYR A 1 89 ? 6.371 -15.417 -21.244 1.00 83.94 89 TYR A C 1
ATOM 714 O O . TYR A 1 89 ? 5.317 -14.813 -21.447 1.00 83.94 89 TYR A O 1
ATOM 722 N N . GLU A 1 90 ? 7.442 -15.328 -22.029 1.00 68.25 90 GLU A N 1
ATOM 723 C CA . GLU A 1 90 ? 7.390 -14.839 -23.414 1.00 68.25 90 GLU A CA 1
ATOM 724 C C . GLU A 1 90 ? 6.990 -15.973 -24.363 1.00 68.25 90 GLU A C 1
ATOM 726 O O . GLU A 1 90 ? 7.427 -17.127 -24.123 1.00 68.25 90 GLU A O 1
#

Secondary structure (DSSP, 8-state):
-EEEEEEEETTEEE---SSHHHHHHHHHT-TTEEEEEEESS--HHHHHHHHHHHT--HHHHHHHHSTTPPSEEEEETTEEEEE--PPP--

Radius of gyration: 14.3 Å; chains: 1; bounding box: 34×29×37 Å

Foldseek 3Di:
DWPDKFKDFPNDTDDDDPDNLRVCVVVVVPVRMDMDIDDDPDDPVRLVVCCVSVVPDVVLSVVVPDPDDDFDWDDDDPDIHTDDDDDDDD

pLDDT: mean 87.8, std 4.99, range [67.12, 93.81]

Sequence (90 aa):
MIVDCAIYRDGRRTEGPPDFSDALDLCRLQDDAFVWIGLYEPTEKEFDKVTEEFGLHPLAVEDALKAHQRPKLEVYDDSLFMVLKPVGYE